Protein AF-A0A528AYC6-F1 (afdb_monomer)

Secondary structure (DSSP, 8-state):
-HHHHHHHHHHHHHHHHHHHHHHHHHIIIIIHHHHHTS-HHHHHHHHHHHHHHH--HHHHIIIIIHHHHHHHHHHHHHHTTTSTTHHHHHHHHHHHHHHHHHHH-

Structure (mmCIF, N/CA/C/O backbone):
data_AF-A0A528AYC6-F1
#
_entry.id   AF-A0A528AYC6-F1
#
loop_
_atom_site.group_PDB
_atom_site.id
_atom_site.type_symbol
_atom_site.label_atom_id
_atom_site.label_alt_id
_atom_site.label_comp_id
_atom_site.label_asym_id
_atom_site.label_entity_id
_atom_site.label_seq_id
_atom_site.pdbx_PDB_ins_code
_atom_site.Cartn_x
_atom_site.Cartn_y
_atom_site.Cartn_z
_atom_site.occupancy
_atom_site.B_iso_or_equiv
_atom_site.auth_seq_id
_atom_site.auth_comp_id
_atom_site.auth_asym_id
_atom_site.auth_atom_id
_atom_site.pdbx_PDB_model_num
ATOM 1 N N . MET 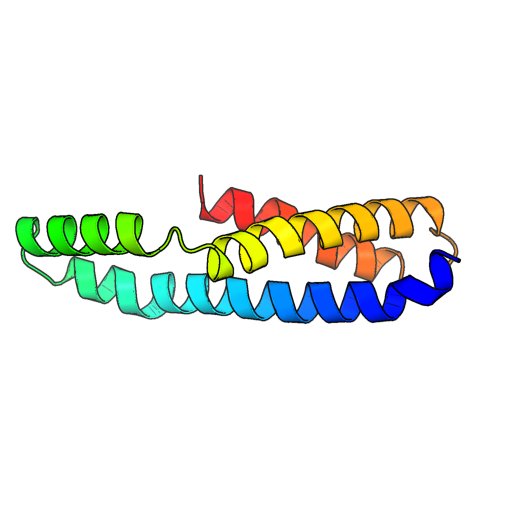A 1 1 ? 17.929 7.702 -19.787 1.00 57.78 1 MET A N 1
ATOM 2 C CA . MET A 1 1 ? 17.775 8.133 -18.376 1.00 57.78 1 MET A CA 1
ATOM 3 C C . MET A 1 1 ? 16.830 7.203 -17.611 1.00 57.78 1 MET A C 1
ATOM 5 O O . MET A 1 1 ? 17.283 6.610 -16.646 1.00 57.78 1 MET A O 1
ATOM 9 N N . ILE A 1 2 ? 15.602 6.965 -18.095 1.00 61.03 2 ILE A N 1
ATOM 10 C CA . ILE A 1 2 ? 14.600 6.046 -17.500 1.00 61.03 2 ILE A CA 1
ATOM 11 C C . ILE A 1 2 ? 15.120 4.635 -17.171 1.00 61.03 2 ILE A C 1
ATOM 13 O O . ILE A 1 2 ? 14.893 4.149 -16.069 1.00 61.03 2 ILE A O 1
ATOM 17 N N . MET A 1 3 ? 15.900 4.008 -18.060 1.00 64.69 3 MET A N 1
ATOM 18 C CA . MET A 1 3 ? 16.434 2.656 -17.814 1.00 64.69 3 MET A CA 1
ATOM 19 C C . MET A 1 3 ? 17.377 2.575 -16.604 1.00 64.69 3 MET A C 1
ATOM 21 O O . MET A 1 3 ? 17.491 1.517 -16.000 1.00 64.69 3 MET A O 1
ATOM 25 N N . LYS A 1 4 ? 18.020 3.686 -16.211 1.00 75.38 4 LYS A N 1
ATOM 26 C CA . LYS A 1 4 ? 18.866 3.734 -15.007 1.00 75.38 4 LYS A CA 1
ATOM 27 C C . LYS A 1 4 ? 18.046 3.829 -13.713 1.00 75.38 4 LYS A C 1
ATOM 29 O O . LYS A 1 4 ? 18.552 3.453 -12.666 1.00 75.38 4 LYS A O 1
ATOM 34 N N . LEU A 1 5 ? 16.804 4.321 -13.781 1.00 81.12 5 LEU A N 1
ATOM 35 C CA . LEU A 1 5 ? 15.905 4.445 -12.625 1.00 81.12 5 LEU A CA 1
ATOM 36 C C . LEU A 1 5 ? 15.063 3.188 -12.371 1.00 81.12 5 LEU A C 1
ATOM 38 O O . LEU A 1 5 ? 14.533 3.040 -11.272 1.00 81.12 5 LEU A O 1
ATOM 42 N N . LEU A 1 6 ? 14.947 2.284 -13.349 1.00 82.12 6 LEU A N 1
ATOM 43 C CA . LEU A 1 6 ? 14.132 1.068 -13.241 1.00 82.12 6 LEU A CA 1
ATOM 44 C C . LEU A 1 6 ? 14.440 0.220 -11.993 1.00 82.12 6 LEU A C 1
ATOM 46 O O . LEU A 1 6 ? 13.485 -0.138 -11.304 1.00 82.12 6 LEU A O 1
ATOM 50 N N . PRO A 1 7 ? 15.708 -0.072 -11.633 1.00 88.44 7 PRO A N 1
ATOM 51 C CA . PRO A 1 7 ? 16.001 -0.875 -10.444 1.00 88.44 7 PRO A CA 1
ATOM 52 C C . PRO A 1 7 ? 15.535 -0.200 -9.150 1.00 88.44 7 PRO A C 1
ATOM 54 O O . PRO A 1 7 ? 14.893 -0.835 -8.317 1.00 88.44 7 PRO A O 1
ATOM 57 N N . THR A 1 8 ? 15.789 1.103 -9.009 1.00 92.38 8 THR A N 1
ATOM 58 C CA . THR A 1 8 ? 15.373 1.885 -7.838 1.00 92.38 8 THR A CA 1
ATOM 59 C C . THR A 1 8 ? 13.854 1.950 -7.723 1.00 92.38 8 THR A C 1
ATOM 61 O O . THR A 1 8 ? 13.312 1.733 -6.644 1.00 92.38 8 THR A O 1
ATOM 64 N N . LEU A 1 9 ? 13.151 2.199 -8.832 1.00 92.94 9 LEU A N 1
ATOM 65 C CA . LEU A 1 9 ? 11.687 2.218 -8.856 1.00 92.94 9 LEU A CA 1
ATOM 66 C C . LEU A 1 9 ? 11.099 0.839 -8.543 1.00 92.94 9 LEU A C 1
ATOM 68 O O . LEU A 1 9 ? 10.140 0.753 -7.788 1.00 92.94 9 LEU A O 1
ATOM 72 N N . THR A 1 10 ? 11.700 -0.234 -9.060 1.00 93.62 10 THR A N 1
ATOM 73 C CA . THR A 1 10 ? 11.281 -1.614 -8.765 1.00 93.62 10 THR A CA 1
ATOM 74 C C . THR A 1 10 ? 11.451 -1.931 -7.283 1.00 93.62 10 THR A C 1
ATOM 76 O O . THR A 1 10 ? 10.552 -2.497 -6.668 1.00 93.62 10 THR A O 1
ATOM 79 N N . PHE A 1 11 ? 12.568 -1.518 -6.681 1.00 95.31 11 PHE A N 1
ATOM 80 C CA . PHE A 1 11 ? 12.806 -1.693 -5.251 1.00 95.31 11 PHE A CA 1
ATOM 81 C C . PHE A 1 11 ? 11.800 -0.909 -4.396 1.00 95.31 11 PHE A C 1
ATOM 83 O O . PHE A 1 11 ? 11.214 -1.468 -3.471 1.00 95.31 11 PHE A O 1
ATOM 90 N N . LEU A 1 12 ? 11.544 0.359 -4.736 1.00 95.38 12 LEU A N 1
ATOM 91 C CA . LEU A 1 12 ? 10.534 1.175 -4.056 1.00 95.38 12 LEU A CA 1
ATOM 92 C C . LEU A 1 12 ? 9.130 0.579 -4.199 1.00 95.38 12 LEU A C 1
ATOM 94 O O . LEU A 1 12 ? 8.392 0.531 -3.218 1.00 95.38 12 LEU A O 1
ATOM 98 N N . ALA A 1 13 ? 8.779 0.078 -5.386 1.00 95.50 13 ALA A N 1
ATOM 99 C CA . ALA A 1 13 ? 7.507 -0.594 -5.622 1.00 95.50 13 ALA A CA 1
ATOM 100 C C . ALA A 1 13 ? 7.374 -1.873 -4.791 1.00 95.50 13 ALA A C 1
ATOM 102 O O . ALA A 1 13 ? 6.327 -2.100 -4.192 1.00 95.50 13 ALA A O 1
ATOM 103 N N . ALA A 1 14 ? 8.428 -2.689 -4.709 1.00 96.25 14 ALA A N 1
ATOM 104 C CA . ALA A 1 14 ? 8.432 -3.910 -3.910 1.00 96.25 14 ALA A CA 1
ATOM 105 C C . ALA A 1 14 ? 8.277 -3.611 -2.410 1.00 96.25 14 ALA A C 1
ATOM 107 O O . ALA A 1 14 ? 7.453 -4.235 -1.742 1.00 96.25 14 ALA A O 1
ATOM 108 N N . LEU A 1 15 ? 9.010 -2.620 -1.891 1.00 97.25 15 LEU A N 1
ATOM 109 C CA . LEU A 1 15 ? 8.882 -2.180 -0.500 1.00 97.25 15 LEU A CA 1
ATOM 110 C C . LEU A 1 15 ? 7.485 -1.637 -0.201 1.00 97.25 15 LEU A C 1
ATOM 112 O O . LEU A 1 15 ? 6.852 -2.067 0.761 1.00 97.25 15 LEU A O 1
ATOM 116 N N . GLY A 1 16 ? 6.990 -0.723 -1.035 1.00 96.31 16 GLY A N 1
ATOM 117 C CA . GLY A 1 16 ? 5.656 -0.153 -0.888 1.00 96.31 16 GLY A CA 1
ATOM 118 C C . GLY A 1 16 ? 4.560 -1.218 -0.954 1.00 96.31 16 GLY A C 1
ATOM 119 O O . GLY A 1 16 ? 3.654 -1.227 -0.121 1.00 96.31 16 GLY A O 1
ATOM 120 N N . SER A 1 17 ? 4.707 -2.185 -1.865 1.00 96.19 17 SER A N 1
ATOM 121 C CA . SER A 1 17 ? 3.807 -3.337 -1.977 1.00 96.19 17 SER A CA 1
ATOM 122 C C . SER A 1 17 ? 3.816 -4.184 -0.710 1.00 96.19 17 SER A C 1
ATOM 124 O O . SER A 1 17 ? 2.752 -4.556 -0.228 1.00 96.19 17 SER A O 1
ATOM 126 N N . GLY A 1 18 ? 4.992 -4.447 -0.132 1.00 96.50 18 GLY A N 1
ATOM 127 C CA . GLY A 1 18 ? 5.124 -5.192 1.121 1.00 96.50 18 GLY A CA 1
ATOM 128 C C . GLY A 1 18 ? 4.479 -4.483 2.314 1.00 96.50 18 GLY A C 1
ATOM 129 O O . GLY A 1 18 ? 3.775 -5.122 3.095 1.00 96.50 18 GLY A O 1
ATOM 130 N N . VAL A 1 19 ? 4.657 -3.163 2.433 1.00 96.50 19 VAL A N 1
ATOM 131 C CA . VAL A 1 19 ? 4.026 -2.357 3.495 1.00 96.50 19 VAL A CA 1
ATOM 132 C C . VAL A 1 19 ? 2.503 -2.431 3.396 1.00 96.50 19 VAL A C 1
ATOM 134 O O . VAL A 1 19 ? 1.829 -2.720 4.383 1.00 96.50 19 VAL A O 1
ATOM 137 N N . VAL A 1 20 ? 1.957 -2.217 2.199 1.00 96.19 20 VAL A N 1
ATOM 138 C CA . VAL A 1 20 ? 0.509 -2.232 1.955 1.00 96.19 20 VAL A CA 1
ATOM 139 C C . VAL A 1 20 ? -0.074 -3.636 2.139 1.00 96.19 20 VAL A C 1
ATOM 141 O O . VAL A 1 20 ? -1.090 -3.798 2.816 1.00 96.19 20 VAL A O 1
ATOM 144 N N . ALA A 1 21 ? 0.602 -4.667 1.627 1.00 95.56 21 ALA A N 1
ATOM 145 C CA . ALA A 1 21 ? 0.212 -6.059 1.830 1.00 95.56 21 ALA A CA 1
ATOM 146 C C . ALA A 1 21 ? 0.208 -6.444 3.317 1.00 95.56 21 ALA A C 1
ATOM 148 O O . ALA A 1 21 ? -0.693 -7.153 3.755 1.00 95.56 21 ALA A O 1
ATOM 149 N N . GLY A 1 22 ? 1.162 -5.942 4.108 1.00 95.88 22 GLY A N 1
ATOM 150 C CA . GLY A 1 22 ? 1.199 -6.152 5.556 1.00 95.88 22 GLY A CA 1
ATOM 151 C C . GLY A 1 22 ? -0.043 -5.611 6.266 1.00 95.88 22 GLY A C 1
ATOM 152 O O . GLY A 1 22 ? -0.590 -6.285 7.140 1.00 95.88 22 GLY A O 1
ATOM 153 N N . VAL A 1 23 ? -0.541 -4.441 5.849 1.00 94.69 23 VAL A N 1
ATOM 154 C CA . VAL A 1 23 ? -1.791 -3.871 6.377 1.00 94.69 23 VAL A CA 1
ATOM 155 C C . VAL A 1 23 ? -2.978 -4.772 6.034 1.00 94.69 23 VAL A C 1
ATOM 157 O O . VAL A 1 23 ? -3.707 -5.181 6.936 1.00 94.69 23 VAL A O 1
ATOM 160 N N . PHE A 1 24 ? -3.149 -5.159 4.767 1.00 93.69 24 PHE A N 1
ATOM 161 C CA . PHE A 1 24 ? -4.259 -6.038 4.370 1.00 93.69 24 PHE A CA 1
ATOM 162 C C . PHE A 1 24 ? -4.195 -7.416 5.027 1.00 93.69 24 PHE A C 1
ATOM 164 O O . PHE A 1 24 ? -5.225 -7.955 5.442 1.00 93.69 24 PHE A O 1
ATOM 171 N N . PHE A 1 25 ? -2.991 -7.968 5.169 1.00 95.62 25 PHE A N 1
ATOM 172 C CA . PHE A 1 25 ? -2.768 -9.225 5.865 1.00 95.62 25 PHE A CA 1
ATOM 173 C C . PHE A 1 25 ? -3.184 -9.125 7.333 1.00 95.62 25 PHE A C 1
ATOM 175 O O . PHE A 1 25 ? -3.947 -9.969 7.800 1.00 95.62 25 PHE A O 1
ATOM 182 N N . ALA A 1 26 ? -2.755 -8.084 8.054 1.00 96.88 26 ALA A N 1
ATOM 183 C CA . ALA A 1 26 ? -3.155 -7.858 9.442 1.00 96.88 26 ALA A CA 1
ATOM 184 C C . ALA A 1 26 ? -4.680 -7.732 9.578 1.00 96.88 26 ALA A C 1
ATOM 186 O O . ALA A 1 26 ? -5.296 -8.393 10.422 1.00 96.88 26 ALA A O 1
ATOM 187 N N . PHE A 1 27 ? -5.301 -6.942 8.694 1.00 95.31 27 PHE A N 1
ATOM 188 C CA . PHE A 1 27 ? -6.746 -6.740 8.710 1.00 95.31 27 PHE A CA 1
ATOM 189 C C . PHE A 1 27 ? -7.526 -8.039 8.498 1.00 95.31 27 PHE A C 1
ATOM 191 O O . PHE A 1 27 ? -8.439 -8.346 9.265 1.00 95.31 27 PHE A O 1
ATOM 198 N N . SER A 1 28 ? -7.128 -8.821 7.497 1.00 94.88 28 SER A N 1
ATOM 199 C CA . SER A 1 28 ? -7.815 -10.058 7.116 1.00 94.88 28 SER A CA 1
ATOM 200 C C . SER A 1 28 ? -7.589 -11.192 8.115 1.00 94.88 28 SER A C 1
ATOM 202 O O . SER A 1 28 ? -8.500 -11.972 8.381 1.00 94.88 28 SER A O 1
ATOM 204 N N . SER A 1 29 ? -6.378 -11.301 8.669 1.00 97.44 29 SER A N 1
ATOM 205 C CA . SER A 1 29 ? -5.991 -12.447 9.500 1.00 97.44 29 SER A CA 1
ATOM 206 C C . SER A 1 29 ? -6.455 -12.337 10.949 1.00 97.44 29 SER A C 1
ATOM 208 O O . SER A 1 29 ? -6.853 -13.349 11.524 1.00 97.44 29 SER A O 1
ATOM 210 N N . PHE A 1 30 ? -6.424 -11.143 11.553 1.00 97.38 30 PHE A N 1
ATOM 211 C CA . PHE A 1 30 ? -6.745 -11.011 12.979 1.00 97.38 30 PHE A CA 1
ATOM 212 C C . PHE A 1 30 ? -7.552 -9.771 13.376 1.00 97.38 30 PHE A C 1
ATOM 214 O O . PHE A 1 30 ? -8.275 -9.855 14.369 1.00 97.38 30 PHE A O 1
ATOM 221 N N . VAL A 1 31 ? -7.524 -8.655 12.635 1.00 97.50 31 VAL A N 1
ATOM 222 C CA . VAL A 1 31 ? -8.338 -7.475 13.011 1.00 97.50 31 VAL A CA 1
ATOM 223 C C . VAL A 1 31 ? -9.824 -7.734 12.766 1.00 97.50 31 VAL A C 1
ATOM 225 O O . VAL A 1 31 ? -10.613 -7.643 13.702 1.00 97.50 31 VAL A O 1
ATOM 228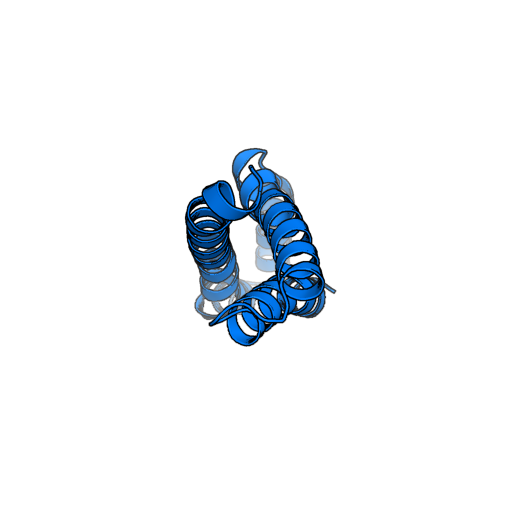 N N . MET A 1 32 ? -10.219 -8.106 11.543 1.00 96.94 32 MET A N 1
ATOM 229 C CA . MET A 1 32 ? -11.627 -8.351 11.207 1.00 96.94 32 MET A CA 1
ATOM 230 C C . MET A 1 32 ? -12.227 -9.518 12.008 1.00 96.94 32 MET A C 1
ATOM 232 O O . MET A 1 32 ? -13.308 -9.340 12.574 1.00 96.94 32 MET A O 1
ATOM 236 N N . PRO A 1 33 ? -11.541 -10.670 12.172 1.00 97.88 33 PRO A N 1
ATOM 237 C CA . PRO A 1 33 ? -12.002 -11.717 13.085 1.00 97.88 33 PRO A CA 1
ATOM 238 C C . PRO A 1 33 ? -12.124 -11.256 14.543 1.00 97.88 33 PRO A C 1
ATOM 240 O O . PRO A 1 33 ? -13.037 -11.690 15.243 1.00 97.88 33 PRO A O 1
ATOM 243 N N . GLY A 1 34 ? -11.227 -10.382 15.013 1.00 97.88 34 GLY A N 1
ATOM 244 C CA . GLY A 1 34 ? -11.294 -9.798 16.353 1.00 97.88 34 GLY A CA 1
ATOM 245 C C . GLY A 1 34 ? -12.520 -8.900 16.534 1.00 97.88 34 GLY A C 1
ATOM 246 O O . GLY A 1 34 ? -13.275 -9.079 17.489 1.00 97.88 34 GLY A O 1
ATOM 247 N N . LEU A 1 35 ? -12.768 -7.995 15.582 1.00 97.38 35 LEU A N 1
ATOM 248 C CA . LEU A 1 35 ? -13.939 -7.113 15.577 1.00 97.38 35 LEU A CA 1
ATOM 249 C C . LEU A 1 35 ? -15.252 -7.901 15.490 1.00 97.38 35 LEU A C 1
ATOM 251 O O . LEU A 1 35 ? -16.209 -7.570 16.185 1.00 97.38 35 LEU A O 1
ATOM 255 N N . ALA A 1 36 ? -15.286 -8.978 14.701 1.00 97.00 36 ALA A N 1
ATOM 256 C CA . ALA A 1 36 ? -16.458 -9.843 14.554 1.00 97.00 36 ALA A CA 1
ATOM 257 C C . ALA A 1 36 ? -16.850 -10.582 15.847 1.00 97.00 36 ALA A C 1
ATOM 259 O O . ALA A 1 36 ? -17.987 -11.032 15.976 1.00 97.00 36 ALA A O 1
ATOM 260 N N . ARG A 1 37 ? -15.929 -10.714 16.812 1.00 97.31 37 ARG A N 1
ATOM 261 C CA . ARG A 1 37 ? -16.199 -11.313 18.131 1.00 97.31 37 ARG A CA 1
ATOM 262 C C . ARG A 1 37 ? -16.733 -10.310 19.157 1.00 97.31 37 ARG A C 1
ATOM 264 O O . ARG A 1 37 ? -17.149 -10.725 20.237 1.00 97.31 37 ARG A O 1
ATOM 271 N N . MET A 1 38 ? -16.704 -9.011 18.864 1.00 96.62 38 MET A N 1
ATOM 272 C CA . MET A 1 38 ? -17.257 -7.980 19.744 1.00 96.62 38 MET A CA 1
ATOM 273 C C . MET A 1 38 ? -18.788 -7.917 19.621 1.00 96.62 38 MET A C 1
ATOM 275 O O . MET A 1 38 ? -19.341 -8.297 18.587 1.00 96.62 38 MET A O 1
ATOM 279 N N . PRO A 1 39 ? -19.503 -7.367 20.625 1.00 97.44 39 PRO A N 1
ATOM 280 C CA . PRO A 1 39 ? -20.886 -6.946 20.429 1.00 97.44 39 PRO A CA 1
ATOM 281 C C . PRO A 1 39 ? -20.986 -6.030 19.204 1.00 97.44 39 PRO A C 1
ATOM 283 O O . PRO A 1 39 ? -20.169 -5.119 19.059 1.00 97.44 39 PRO A O 1
ATOM 286 N N . ALA A 1 40 ? -21.987 -6.245 18.345 1.00 95.38 40 ALA A N 1
ATOM 287 C CA . ALA A 1 40 ? -22.072 -5.601 17.029 1.00 95.38 40 ALA A CA 1
ATOM 288 C C . ALA A 1 40 ? -21.897 -4.072 17.080 1.00 95.38 40 ALA A C 1
ATOM 290 O O . ALA A 1 40 ? -21.124 -3.513 16.307 1.00 95.38 40 ALA A O 1
ATOM 291 N N . ALA A 1 41 ? -22.536 -3.397 18.043 1.00 96.38 41 ALA A N 1
ATOM 292 C CA . ALA A 1 41 ? -22.397 -1.951 18.227 1.00 96.38 41 ALA A CA 1
ATOM 293 C C . ALA A 1 41 ? -20.944 -1.518 18.511 1.00 96.38 41 ALA A C 1
ATOM 295 O O . ALA A 1 41 ? -20.477 -0.520 17.967 1.00 96.38 41 ALA A O 1
ATOM 296 N N . GLY A 1 42 ? -20.214 -2.289 19.325 1.00 96.75 42 GLY A N 1
ATOM 297 C CA . GLY A 1 42 ? -18.812 -2.027 19.647 1.00 96.75 42 GLY A CA 1
ATOM 298 C C . GLY A 1 42 ? -17.879 -2.293 18.467 1.00 96.75 42 GLY A C 1
ATOM 299 O O . GLY A 1 42 ? -17.010 -1.471 18.187 1.00 96.75 42 GLY A O 1
ATOM 300 N N . GLY A 1 43 ? -18.094 -3.393 17.737 1.00 96.81 43 GLY A N 1
ATOM 301 C CA . GLY A 1 43 ? -17.325 -3.715 16.531 1.00 96.81 43 GLY A CA 1
ATOM 302 C C . GLY A 1 43 ? -17.495 -2.663 15.430 1.00 96.81 43 GLY A C 1
ATOM 303 O O . GLY A 1 43 ? -16.509 -2.211 14.852 1.00 96.81 43 GLY A O 1
ATOM 304 N N . ILE A 1 44 ? -18.730 -2.199 15.199 1.00 97.19 44 ILE A N 1
ATOM 305 C CA . ILE A 1 44 ? -19.034 -1.133 14.229 1.00 97.19 44 ILE A CA 1
ATOM 306 C C . ILE A 1 44 ? -18.383 0.190 14.648 1.00 97.19 44 ILE A C 1
ATOM 308 O O . ILE A 1 44 ? -17.732 0.839 13.830 1.00 97.19 44 ILE A O 1
ATOM 312 N N . ALA A 1 45 ? -18.520 0.592 15.916 1.00 97.62 45 ALA A N 1
ATOM 313 C CA . ALA A 1 45 ? -17.919 1.829 16.412 1.00 97.62 45 ALA A CA 1
ATOM 314 C C . ALA A 1 45 ? -16.384 1.811 16.293 1.00 97.62 45 ALA A C 1
ATOM 316 O O . ALA A 1 45 ? -15.785 2.792 15.845 1.00 97.62 45 ALA A O 1
ATOM 317 N N . ALA A 1 46 ? -15.753 0.683 16.633 1.00 97.44 46 ALA A N 1
ATOM 318 C CA . ALA A 1 46 ? -14.315 0.497 16.487 1.00 97.44 46 ALA A CA 1
ATOM 319 C C . ALA A 1 46 ? -13.879 0.560 15.015 1.00 97.44 46 ALA A C 1
ATOM 321 O O . ALA A 1 46 ? -12.955 1.304 14.693 1.00 97.44 46 ALA A O 1
ATOM 322 N N . MET A 1 47 ? -14.573 -0.144 14.112 1.00 97.06 47 MET A N 1
ATOM 323 C CA . MET A 1 47 ? -14.251 -0.129 12.681 1.00 97.06 47 MET A CA 1
ATOM 324 C C . MET A 1 47 ? -14.405 1.266 12.064 1.00 97.06 47 MET A C 1
ATOM 326 O O . MET A 1 47 ? -13.552 1.698 11.296 1.00 97.06 47 MET A O 1
ATOM 330 N N . ASN A 1 48 ? -15.443 2.017 12.442 1.00 96.75 48 ASN A N 1
ATOM 331 C CA . ASN A 1 48 ? -15.621 3.395 11.980 1.00 96.75 48 ASN A CA 1
ATOM 332 C C . ASN A 1 48 ? -14.475 4.306 12.443 1.00 96.75 48 ASN A C 1
ATOM 334 O O . ASN A 1 48 ? -13.959 5.093 11.651 1.00 96.75 48 ASN A O 1
ATOM 338 N N . SER A 1 49 ? -14.039 4.174 13.699 1.00 97.19 49 SER A N 1
ATOM 339 C CA . SER A 1 49 ? -12.887 4.921 14.223 1.00 97.19 49 SER A CA 1
ATOM 340 C C . SER A 1 49 ? -11.588 4.557 13.495 1.00 97.19 49 SER A C 1
ATOM 342 O O . SER A 1 49 ? -10.808 5.435 13.118 1.00 97.19 49 SER A O 1
ATOM 344 N N . ILE A 1 50 ? -11.381 3.266 13.218 1.00 95.88 50 ILE A N 1
ATOM 345 C CA . ILE A 1 50 ? -10.256 2.779 12.414 1.00 95.88 50 ILE A CA 1
ATOM 346 C C . ILE A 1 50 ? -10.303 3.378 11.005 1.00 95.88 50 ILE A C 1
ATOM 348 O O . ILE A 1 50 ? -9.295 3.895 10.546 1.00 95.88 50 ILE A O 1
ATOM 352 N N . ASN A 1 51 ? -11.455 3.389 10.333 1.00 93.56 51 ASN A N 1
ATOM 353 C CA . ASN A 1 51 ? -11.576 3.942 8.981 1.00 93.56 51 ASN A CA 1
ATOM 354 C C . ASN A 1 51 ? -11.240 5.438 8.929 1.00 93.56 51 ASN A C 1
ATOM 356 O O . ASN A 1 51 ? -10.539 5.875 8.020 1.00 93.56 51 ASN A O 1
ATOM 360 N N . VAL A 1 52 ? -11.688 6.218 9.918 1.00 95.56 52 VAL A N 1
ATOM 361 C CA . VAL A 1 52 ? -11.347 7.647 10.023 1.00 95.56 52 VAL A CA 1
ATOM 362 C C . VAL A 1 52 ? -9.848 7.841 10.266 1.00 95.56 52 VAL A C 1
ATOM 364 O O . VAL A 1 52 ? -9.230 8.713 9.660 1.00 95.56 52 VAL A O 1
ATOM 367 N N . THR A 1 53 ? -9.245 7.023 11.129 1.00 95.44 53 THR A N 1
ATOM 368 C CA . THR A 1 53 ? -7.827 7.158 11.500 1.00 95.44 53 THR A CA 1
ATOM 369 C C . THR A 1 53 ? -6.865 6.517 10.499 1.00 95.44 53 THR A C 1
ATOM 371 O O . THR A 1 53 ? -5.700 6.900 10.460 1.00 95.44 53 THR A O 1
ATOM 374 N N . ALA A 1 54 ? -7.328 5.595 9.651 1.00 92.75 54 ALA A N 1
ATOM 375 C CA . ALA A 1 54 ? -6.524 4.944 8.618 1.00 92.75 54 ALA A CA 1
ATOM 376 C C . ALA A 1 54 ? -6.127 5.906 7.488 1.00 92.75 54 ALA A C 1
ATOM 378 O O . ALA A 1 54 ? -5.091 5.713 6.846 1.00 92.75 54 ALA A O 1
ATOM 379 N N . VAL A 1 55 ? -6.909 6.969 7.259 1.00 93.12 55 VAL A N 1
ATOM 380 C CA . VAL A 1 55 ? -6.626 8.000 6.249 1.00 93.12 55 VAL A CA 1
ATOM 381 C C . VAL A 1 55 ? -5.522 8.935 6.744 1.00 93.12 55 VAL A C 1
ATOM 383 O O . VAL A 1 55 ? -5.741 10.089 7.101 1.00 93.12 55 VAL A O 1
ATOM 386 N N . THR A 1 56 ? -4.295 8.419 6.768 1.00 94.19 56 THR A N 1
ATOM 387 C CA . THR A 1 56 ? -3.094 9.183 7.115 1.00 94.19 56 THR A CA 1
ATOM 388 C C . THR A 1 56 ? -2.281 9.515 5.867 1.00 94.19 56 THR A C 1
ATOM 390 O O . THR A 1 56 ? -2.216 8.697 4.946 1.00 94.19 56 THR A O 1
ATOM 393 N N . PRO A 1 57 ? -1.576 10.662 5.830 1.00 93.25 57 PRO A N 1
ATOM 394 C CA . PRO A 1 57 ? -0.699 10.999 4.709 1.00 93.25 57 PRO A CA 1
ATOM 395 C C . PRO A 1 57 ? 0.330 9.906 4.406 1.00 93.25 57 PRO A C 1
ATOM 397 O O . PRO A 1 57 ? 0.596 9.615 3.243 1.00 93.25 57 PRO A O 1
ATOM 400 N N . MET A 1 58 ? 0.874 9.257 5.442 1.00 93.44 58 MET A N 1
ATOM 401 C CA . MET A 1 58 ? 1.849 8.178 5.288 1.00 93.44 58 MET A CA 1
ATOM 402 C C . MET A 1 58 ? 1.236 6.957 4.592 1.00 93.44 58 MET A C 1
ATOM 404 O O . MET A 1 58 ? 1.789 6.486 3.600 1.00 93.44 58 MET A O 1
ATOM 408 N N . PHE A 1 59 ? 0.086 6.468 5.071 1.00 91.81 59 PHE A N 1
ATOM 409 C CA . PHE A 1 59 ? -0.562 5.297 4.480 1.00 91.81 59 PHE A CA 1
ATOM 410 C C . PHE A 1 59 ? -1.092 5.590 3.074 1.00 91.81 59 PHE A C 1
ATOM 412 O O . PHE A 1 59 ? -0.875 4.794 2.167 1.00 91.81 59 PHE A O 1
ATOM 419 N N . MET A 1 60 ? -1.698 6.761 2.857 1.00 94.69 60 MET A N 1
ATOM 420 C CA . MET A 1 60 ? -2.161 7.185 1.531 1.00 94.69 60 MET A CA 1
ATOM 421 C C . MET A 1 60 ? -0.998 7.290 0.536 1.00 94.69 60 MET A C 1
ATOM 423 O O . MET A 1 60 ? -1.124 6.859 -0.609 1.00 94.69 60 MET A O 1
ATOM 427 N N . THR A 1 61 ? 0.161 7.794 0.973 1.00 94.19 61 THR A N 1
ATOM 428 C CA . THR A 1 61 ? 1.373 7.846 0.140 1.00 94.19 61 THR A CA 1
ATOM 429 C C . THR A 1 61 ? 1.903 6.448 -0.158 1.00 94.19 61 THR A C 1
ATOM 431 O O . THR A 1 61 ? 2.239 6.162 -1.304 1.00 94.19 61 THR A O 1
ATOM 434 N N . ALA A 1 62 ? 1.945 5.551 0.831 1.00 94.75 62 ALA A N 1
ATOM 435 C CA . ALA A 1 62 ? 2.349 4.167 0.602 1.00 94.75 62 ALA A CA 1
ATOM 436 C C . ALA A 1 62 ? 1.393 3.459 -0.373 1.00 94.75 62 ALA A C 1
ATOM 438 O O . ALA A 1 62 ? 1.851 2.815 -1.310 1.00 94.75 62 ALA A O 1
ATOM 439 N N . LEU A 1 63 ? 0.080 3.628 -0.219 1.00 94.06 63 LEU A N 1
ATOM 440 C CA . LEU A 1 63 ? -0.933 2.977 -1.047 1.00 94.06 63 LEU A CA 1
ATOM 441 C C . LEU A 1 63 ? -0.943 3.518 -2.485 1.00 94.06 63 LEU A C 1
ATOM 443 O O . LEU A 1 63 ? -0.703 2.777 -3.444 1.00 94.06 63 LEU A O 1
ATOM 447 N N . PHE A 1 64 ? -1.196 4.816 -2.651 1.00 94.94 64 PHE A N 1
ATOM 448 C CA . PHE A 1 64 ? -1.350 5.430 -3.969 1.00 94.94 64 PHE A CA 1
ATOM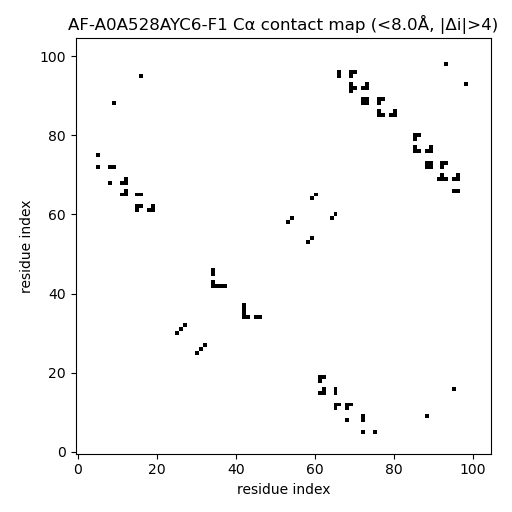 449 C C . PHE A 1 64 ? -0.010 5.738 -4.634 1.00 94.94 64 PHE A C 1
ATOM 451 O O . PHE A 1 64 ? 0.124 5.558 -5.842 1.00 94.94 64 PHE A O 1
ATOM 458 N N . GLY A 1 65 ? 1.004 6.140 -3.864 1.00 95.25 65 GLY A N 1
ATOM 459 C CA . GLY A 1 65 ? 2.344 6.399 -4.389 1.00 95.25 65 GLY A CA 1
ATOM 460 C C . GLY A 1 65 ? 2.983 5.139 -4.964 1.00 95.25 65 GLY A C 1
ATOM 461 O O . GLY A 1 65 ? 3.495 5.176 -6.080 1.00 95.25 65 GLY A O 1
ATOM 462 N N . THR A 1 66 ? 2.861 3.996 -4.283 1.00 96.25 66 THR A N 1
ATOM 463 C CA . THR A 1 66 ? 3.300 2.704 -4.843 1.00 96.25 66 THR A CA 1
ATOM 464 C C . THR A 1 66 ? 2.514 2.355 -6.104 1.00 96.25 66 THR A C 1
ATOM 466 O O . THR A 1 66 ? 3.103 1.887 -7.072 1.00 96.25 66 THR A O 1
ATOM 469 N N . GLY A 1 67 ? 1.213 2.661 -6.149 1.00 95.19 67 GLY A N 1
ATOM 470 C CA . GLY A 1 67 ? 0.391 2.480 -7.350 1.00 95.19 67 GLY A CA 1
ATOM 471 C C . GLY A 1 67 ? 0.904 3.296 -8.536 1.00 95.19 67 GLY A C 1
ATOM 472 O O . GLY A 1 67 ? 1.076 2.758 -9.627 1.00 95.19 67 GLY A O 1
ATOM 473 N N . LEU A 1 68 ? 1.238 4.569 -8.315 1.00 95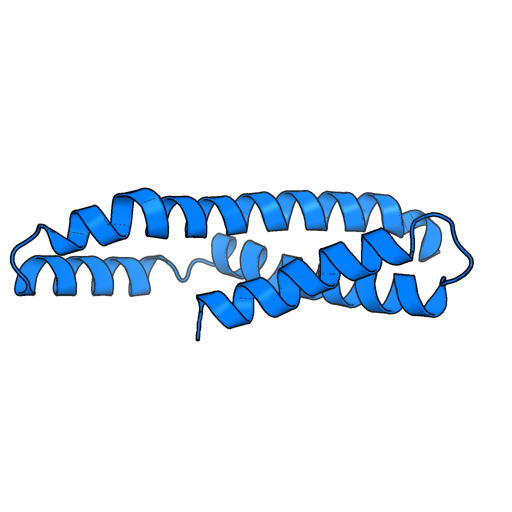.81 68 LEU A N 1
ATOM 474 C CA . LEU A 1 68 ? 1.846 5.427 -9.335 1.00 95.81 68 LEU A CA 1
ATOM 475 C C . LEU A 1 68 ? 3.196 4.880 -9.812 1.00 95.81 68 LEU A C 1
ATOM 477 O O . LEU A 1 68 ? 3.452 4.850 -11.016 1.00 95.81 68 LEU A O 1
ATOM 481 N N . VAL A 1 69 ? 4.043 4.397 -8.899 1.00 95.62 69 VAL A N 1
ATOM 482 C CA . VAL A 1 69 ? 5.315 3.760 -9.273 1.00 95.62 69 VAL A CA 1
ATOM 483 C C . VAL A 1 69 ? 5.063 2.497 -10.103 1.00 95.62 69 VAL A C 1
ATOM 485 O O . VAL A 1 69 ? 5.685 2.334 -11.151 1.00 95.62 69 VAL A O 1
ATOM 488 N N . CYS A 1 70 ? 4.116 1.643 -9.708 1.00 95.56 70 CYS A N 1
ATOM 489 C CA . CYS A 1 70 ? 3.723 0.457 -10.472 1.00 95.56 70 CYS A CA 1
ATOM 490 C C . CYS A 1 70 ? 3.195 0.812 -11.871 1.00 95.56 70 CYS A C 1
ATOM 492 O O . CYS A 1 70 ? 3.539 0.127 -12.830 1.00 95.56 70 CYS A O 1
ATOM 494 N N . LEU A 1 71 ? 2.436 1.901 -12.033 1.00 94.75 71 LEU A N 1
ATOM 495 C CA . LEU A 1 71 ? 2.001 2.378 -13.354 1.00 94.75 71 LEU A CA 1
ATOM 496 C C . LEU A 1 71 ? 3.188 2.771 -14.240 1.00 94.75 71 LEU A C 1
ATOM 498 O O . LEU A 1 71 ? 3.262 2.354 -15.396 1.00 94.75 71 LEU A O 1
ATOM 502 N N . VAL A 1 72 ? 4.145 3.528 -13.696 1.00 94.06 72 VAL A N 1
ATOM 503 C CA . VAL A 1 72 ? 5.371 3.903 -14.420 1.00 94.06 72 VAL A CA 1
ATOM 504 C C . VAL A 1 72 ? 6.171 2.660 -14.816 1.00 94.06 72 VAL A C 1
ATOM 506 O O . VAL A 1 72 ? 6.653 2.571 -15.946 1.00 94.06 72 VAL A O 1
ATOM 509 N N . LEU A 1 73 ? 6.283 1.682 -13.914 1.00 93.44 73 LEU A N 1
ATOM 510 C CA . LEU A 1 73 ? 6.949 0.407 -14.170 1.00 93.44 73 LEU A CA 1
ATOM 511 C C . LEU A 1 73 ? 6.238 -0.407 -15.260 1.00 93.44 73 LEU A C 1
ATOM 513 O O . LEU A 1 73 ? 6.904 -0.891 -16.171 1.00 93.44 73 LEU A O 1
ATOM 517 N N . ALA A 1 74 ? 4.907 -0.502 -15.233 1.00 93.81 74 ALA A N 1
ATOM 518 C CA . ALA A 1 74 ? 4.128 -1.206 -16.251 1.00 93.81 74 ALA A CA 1
ATOM 519 C C . ALA A 1 74 ? 4.330 -0.599 -17.649 1.00 93.81 74 ALA A 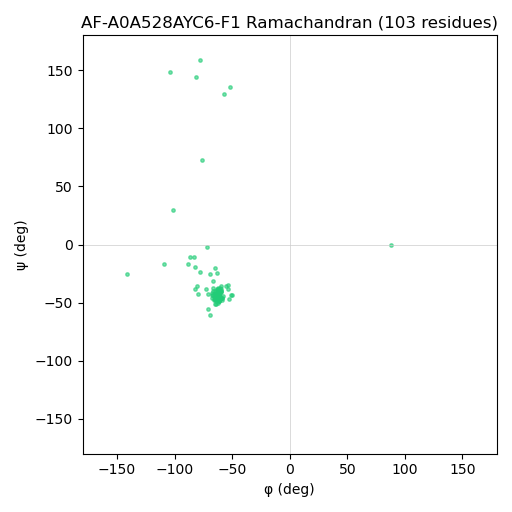C 1
ATOM 521 O O . ALA A 1 74 ? 4.621 -1.320 -18.604 1.00 93.81 74 ALA A O 1
ATOM 522 N N . VAL A 1 75 ? 4.263 0.732 -17.767 1.00 92.81 75 VAL A N 1
ATOM 523 C CA . VAL A 1 75 ? 4.553 1.435 -19.028 1.00 92.81 75 VAL A CA 1
ATOM 524 C C . VAL A 1 75 ? 6.005 1.199 -19.459 1.00 92.81 75 VAL A C 1
ATOM 526 O O . VAL A 1 75 ? 6.267 0.912 -20.627 1.00 92.81 75 VAL A O 1
ATOM 529 N N . GLY A 1 76 ? 6.953 1.253 -18.518 1.00 90.19 76 GLY A N 1
ATOM 530 C CA . GLY A 1 76 ? 8.366 0.970 -18.768 1.00 90.19 76 GLY A CA 1
ATOM 531 C C . GLY A 1 76 ? 8.626 -0.452 -19.279 1.00 90.19 76 GLY A C 1
ATOM 532 O O . GLY A 1 76 ? 9.420 -0.621 -20.203 1.00 90.19 76 GLY A O 1
ATOM 533 N N . ALA A 1 77 ? 7.933 -1.458 -18.737 1.00 91.69 77 ALA A N 1
ATOM 534 C CA . ALA A 1 77 ? 8.015 -2.846 -19.195 1.00 91.69 77 ALA A CA 1
ATOM 535 C C . ALA A 1 77 ? 7.520 -3.010 -20.634 1.00 91.69 77 ALA A C 1
ATOM 537 O O . ALA A 1 77 ? 8.154 -3.705 -21.424 1.00 91.69 77 ALA A O 1
ATOM 538 N N . ILE A 1 78 ? 6.405 -2.359 -20.978 1.00 91.56 78 ILE A N 1
ATOM 539 C CA . ILE A 1 78 ? 5.802 -2.436 -22.315 1.00 91.56 78 ILE A CA 1
ATOM 540 C C . ILE A 1 78 ? 6.709 -1.762 -23.351 1.00 91.56 78 ILE A C 1
ATOM 542 O O . ILE A 1 78 ? 6.993 -2.343 -24.395 1.00 91.56 78 ILE A O 1
ATOM 546 N N . LEU A 1 79 ? 7.218 -0.562 -23.052 1.00 90.19 79 LEU A N 1
ATOM 547 C CA . LEU A 1 79 ? 8.140 0.154 -23.943 1.00 90.19 79 LEU A CA 1
ATOM 548 C C . LEU A 1 79 ? 9.499 -0.556 -24.075 1.00 90.19 79 LEU A C 1
ATOM 550 O O . LEU A 1 79 ? 10.146 -0.476 -25.116 1.00 90.19 79 LEU A O 1
ATOM 554 N N . GLY A 1 80 ? 9.941 -1.240 -23.018 1.00 86.31 80 GLY A N 1
ATOM 555 C CA . GLY A 1 80 ? 11.206 -1.969 -22.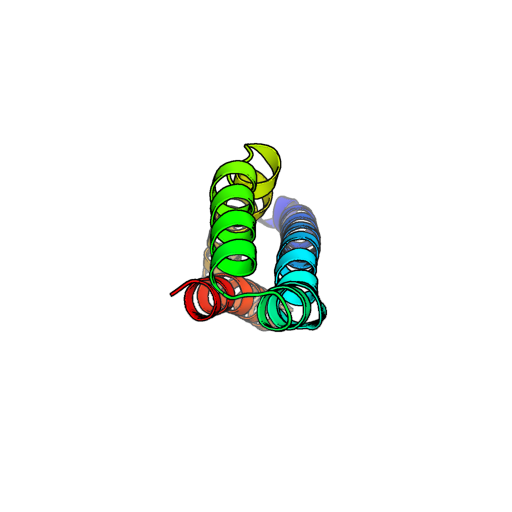936 1.00 86.31 80 GLY A CA 1
ATOM 556 C C . GLY A 1 80 ? 11.072 -3.482 -23.109 1.00 86.31 80 GLY A C 1
ATOM 557 O O . GLY A 1 80 ? 11.869 -4.216 -22.530 1.00 86.31 80 GLY A O 1
ATOM 558 N N . TRP A 1 81 ? 10.083 -3.970 -23.860 1.00 87.94 81 TRP A N 1
ATOM 559 C CA . TRP A 1 81 ? 9.701 -5.391 -23.863 1.00 87.94 81 TRP A CA 1
ATOM 560 C C . TRP A 1 81 ? 10.846 -6.376 -24.152 1.00 87.94 81 TRP A C 1
ATOM 562 O O . TRP A 1 81 ? 10.914 -7.436 -23.538 1.00 87.94 81 TRP A O 1
ATOM 572 N N . ASN A 1 82 ? 11.794 -6.002 -25.017 1.00 86.38 82 ASN A N 1
ATOM 573 C CA . ASN A 1 82 ? 12.952 -6.838 -25.364 1.00 86.38 82 ASN A CA 1
ATOM 574 C C . ASN A 1 82 ? 14.007 -6.963 -24.246 1.00 86.38 82 ASN A C 1
ATOM 576 O O . ASN A 1 82 ? 15.009 -7.651 -24.434 1.00 86.38 82 ASN A O 1
ATOM 580 N N . GLN A 1 83 ? 13.827 -6.291 -23.106 1.00 84.31 83 GLN A N 1
ATOM 581 C CA . GLN A 1 83 ? 14.739 -6.400 -21.971 1.00 84.31 83 GLN A CA 1
ATOM 582 C C . GLN A 1 83 ? 14.454 -7.659 -21.133 1.00 84.31 83 GLN A C 1
ATOM 584 O O . GLN A 1 83 ? 13.293 -8.031 -20.929 1.00 84.31 83 GLN A O 1
ATOM 589 N N . PRO A 1 84 ? 15.496 -8.307 -20.581 1.00 84.44 84 PRO A N 1
ATOM 590 C CA . PRO A 1 84 ? 15.318 -9.414 -19.652 1.00 84.44 84 PRO A CA 1
ATOM 591 C C . PRO A 1 84 ? 14.481 -8.987 -18.438 1.00 84.44 84 PRO A C 1
ATOM 593 O O . PRO A 1 84 ? 14.778 -7.986 -17.790 1.00 84.44 84 PRO A O 1
ATOM 596 N N . GLY A 1 85 ? 13.442 -9.759 -18.111 1.00 85.94 85 GLY A N 1
ATOM 597 C CA . GLY A 1 85 ? 12.614 -9.524 -16.923 1.00 85.94 85 GLY A CA 1
ATOM 598 C C . GLY A 1 85 ? 11.429 -8.568 -17.105 1.00 85.94 85 GLY A C 1
ATOM 599 O O . GLY A 1 85 ? 10.656 -8.417 -16.159 1.00 85.94 85 GLY A O 1
ATOM 600 N N . SER A 1 86 ? 11.209 -7.995 -18.297 1.00 89.06 86 SER A N 1
ATOM 601 C CA . SER A 1 86 ? 10.058 -7.113 -18.572 1.00 89.06 86 SER A CA 1
ATOM 602 C C . SER A 1 86 ? 8.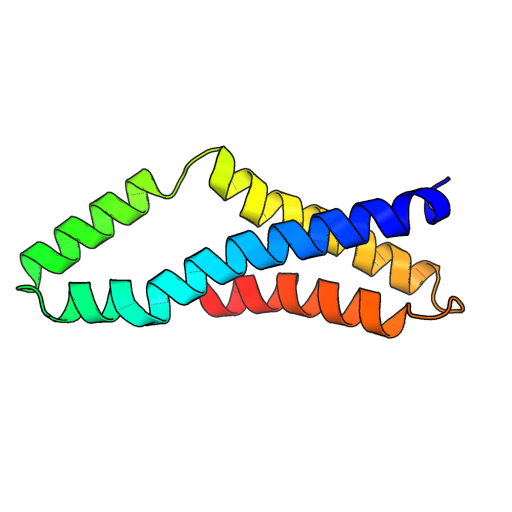708 -7.771 -18.259 1.00 89.06 86 SER A C 1
ATOM 604 O O . SER A 1 86 ? 7.818 -7.118 -17.716 1.00 89.06 86 SER A O 1
ATOM 606 N N . PHE A 1 87 ? 8.576 -9.081 -18.499 1.00 92.81 87 PHE A N 1
ATOM 607 C CA . PHE A 1 87 ? 7.379 -9.842 -18.130 1.00 92.81 87 PHE A CA 1
ATOM 608 C C . PHE A 1 87 ? 7.116 -9.838 -16.615 1.00 92.81 87 PHE A C 1
ATOM 610 O O . PHE A 1 87 ? 6.008 -9.532 -16.184 1.00 92.81 87 PHE A O 1
ATOM 617 N N . TRP A 1 88 ? 8.133 -10.134 -15.800 1.00 92.94 88 TRP A N 1
ATOM 618 C CA . TRP A 1 88 ? 8.006 -10.170 -14.338 1.00 92.94 88 TRP A CA 1
ATOM 619 C C . TRP A 1 88 ? 7.726 -8.788 -13.750 1.00 92.94 88 TRP A C 1
ATOM 621 O O . TR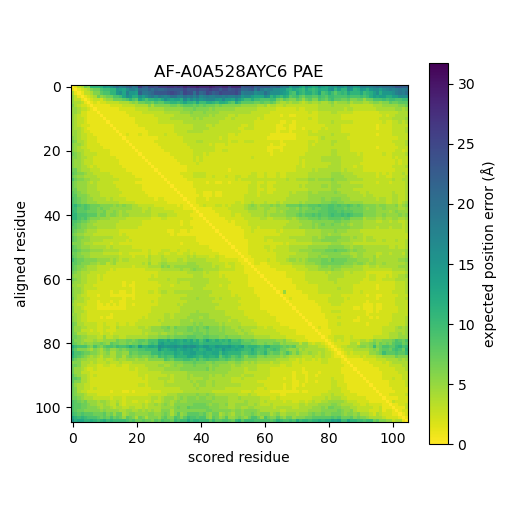P A 1 88 ? 6.931 -8.661 -12.821 1.00 92.94 88 TRP A O 1
ATOM 631 N N . LEU A 1 89 ? 8.346 -7.754 -14.320 1.00 93.12 89 LEU A N 1
ATOM 632 C CA . LEU A 1 89 ? 8.141 -6.369 -13.912 1.00 93.12 89 LEU A CA 1
ATOM 633 C C . LEU A 1 89 ? 6.701 -5.914 -14.194 1.00 93.12 89 LEU A C 1
ATOM 635 O O . LEU A 1 89 ? 6.068 -5.315 -13.326 1.00 93.12 89 LEU A O 1
ATOM 639 N N . LEU A 1 90 ? 6.154 -6.269 -15.363 1.00 94.62 90 LEU A N 1
ATOM 640 C CA . LEU A 1 90 ? 4.750 -6.019 -15.693 1.00 94.62 90 LEU A CA 1
ATOM 641 C C . LEU A 1 90 ? 3.802 -6.821 -14.792 1.00 94.62 90 LEU A C 1
ATOM 643 O O . LEU A 1 90 ? 2.852 -6.255 -14.259 1.00 94.62 90 LEU A O 1
ATOM 647 N N . ALA A 1 91 ? 4.064 -8.115 -14.590 1.00 95.81 91 ALA A N 1
ATOM 648 C CA . ALA A 1 91 ? 3.233 -8.973 -13.749 1.00 95.81 91 ALA A CA 1
ATOM 649 C C . ALA A 1 91 ? 3.148 -8.443 -12.309 1.00 95.81 91 ALA A C 1
ATOM 651 O O . ALA A 1 91 ? 2.051 -8.293 -11.778 1.00 95.81 91 ALA A O 1
ATOM 652 N N . GLY A 1 92 ? 4.284 -8.085 -11.700 1.00 94.56 92 GLY A N 1
ATOM 653 C CA . GLY A 1 92 ? 4.318 -7.505 -10.355 1.00 94.56 92 GLY A CA 1
ATOM 654 C C . GLY A 1 92 ? 3.555 -6.181 -10.260 1.00 94.56 92 GLY A C 1
ATOM 655 O O . GLY A 1 92 ? 2.759 -5.992 -9.340 1.00 94.56 92 GLY A O 1
ATOM 656 N N . ALA A 1 93 ? 3.733 -5.294 -11.244 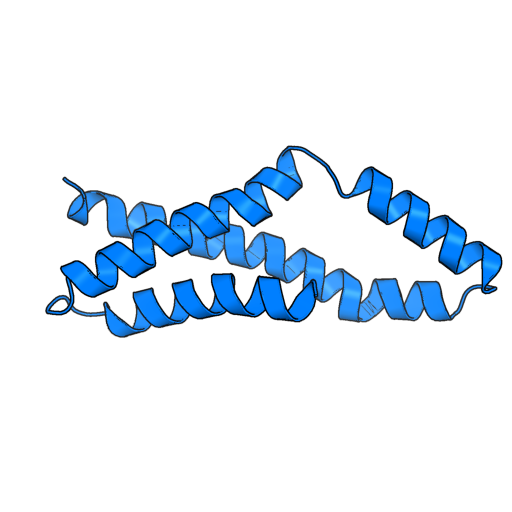1.00 95.06 93 ALA A N 1
ATOM 657 C CA . ALA A 1 93 ? 3.006 -4.029 -11.300 1.00 95.06 93 ALA A CA 1
ATOM 658 C C . ALA A 1 93 ? 1.485 -4.237 -11.406 1.00 95.06 93 ALA A C 1
ATOM 660 O O . ALA A 1 93 ? 0.721 -3.595 -10.685 1.00 95.06 93 ALA A O 1
ATOM 661 N N . LEU A 1 94 ? 1.040 -5.158 -12.266 1.00 96.00 94 LEU A N 1
ATOM 662 C CA . LEU A 1 94 ? -0.378 -5.477 -12.434 1.00 96.00 94 LEU A CA 1
ATOM 663 C C . LEU A 1 94 ? -0.978 -6.128 -11.188 1.00 96.00 94 LEU A C 1
ATOM 665 O O . LEU A 1 94 ? -2.092 -5.775 -10.814 1.00 96.00 94 LEU A O 1
ATOM 669 N N . ILE A 1 95 ? -0.247 -7.024 -10.517 1.00 96.12 95 ILE A N 1
ATOM 670 C CA . ILE A 1 95 ? -0.701 -7.640 -9.263 1.00 96.12 95 ILE A CA 1
ATOM 671 C C . ILE A 1 95 ? -0.990 -6.565 -8.215 1.00 96.12 95 ILE A C 1
ATOM 673 O O . ILE A 1 95 ? -2.034 -6.623 -7.574 1.00 96.12 95 ILE A O 1
ATOM 677 N N . TYR A 1 96 ? -0.118 -5.566 -8.066 1.00 95.44 96 TYR A N 1
ATOM 678 C CA . TYR A 1 96 ? -0.362 -4.477 -7.120 1.00 95.44 96 TYR A CA 1
ATOM 679 C C . TYR A 1 96 ? -1.582 -3.631 -7.517 1.00 95.44 96 TYR A C 1
ATOM 681 O O . TYR A 1 96 ? -2.455 -3.367 -6.693 1.00 95.44 96 TYR A O 1
ATOM 689 N N . LEU A 1 97 ? -1.659 -3.222 -8.789 1.00 93.69 97 LEU A N 1
ATOM 690 C CA . LEU A 1 97 ? -2.721 -2.341 -9.285 1.00 93.69 97 LEU A CA 1
ATOM 691 C C . LEU A 1 97 ? -4.101 -2.996 -9.221 1.00 93.69 97 LEU A C 1
ATOM 693 O O . LEU A 1 97 ? -5.056 -2.382 -8.755 1.00 93.69 97 LEU A O 1
ATOM 697 N N . VAL A 1 98 ? -4.203 -4.242 -9.676 1.00 93.88 98 VAL A N 1
ATOM 698 C CA . VAL A 1 98 ? -5.462 -4.988 -9.713 1.00 93.88 98 VAL A CA 1
ATOM 699 C C . VAL A 1 98 ? -5.793 -5.550 -8.334 1.00 93.88 98 VAL A C 1
ATOM 701 O O . VAL A 1 98 ? -6.934 -5.453 -7.896 1.00 93.88 98 VAL A O 1
ATOM 704 N N . GLY A 1 99 ? -4.802 -6.091 -7.623 1.00 90.06 99 GLY A N 1
ATOM 705 C CA . GLY A 1 99 ? -4.991 -6.682 -6.302 1.00 90.06 99 GLY A CA 1
ATOM 706 C C . GLY A 1 99 ? -5.550 -5.680 -5.300 1.00 90.06 99 GLY A C 1
ATOM 707 O O . GLY A 1 99 ? -6.538 -5.985 -4.639 1.00 90.06 99 GLY A O 1
ATOM 708 N N . ASN A 1 100 ? -4.999 -4.462 -5.253 1.00 89.06 100 ASN A N 1
ATOM 709 C CA . ASN A 1 100 ? -5.510 -3.421 -4.363 1.00 89.06 100 ASN A CA 1
ATOM 710 C C . ASN A 1 100 ? -6.949 -3.024 -4.691 1.00 89.06 100 ASN A C 1
ATOM 712 O O . ASN A 1 100 ? -7.732 -2.807 -3.773 1.00 89.06 100 ASN A O 1
ATOM 716 N N . LEU A 1 101 ? -7.313 -2.948 -5.974 1.00 84.50 101 LEU A N 1
ATOM 717 C CA . LEU A 1 101 ? -8.690 -2.651 -6.374 1.00 84.50 101 LEU A CA 1
ATOM 718 C C . LEU A 1 101 ? -9.647 -3.767 -5.943 1.00 84.50 101 LEU A C 1
ATOM 720 O O . LEU A 1 101 ? -10.695 -3.477 -5.383 1.00 84.50 101 LEU A O 1
ATOM 724 N N . ILE A 1 102 ? -9.270 -5.033 -6.139 1.00 88.44 102 ILE A N 1
ATOM 725 C CA . ILE A 1 102 ? -10.113 -6.183 -5.777 1.00 88.44 102 ILE A CA 1
ATOM 726 C C . ILE A 1 102 ? -10.374 -6.251 -4.270 1.00 88.44 102 ILE A C 1
ATOM 728 O O . ILE A 1 102 ? -11.475 -6.597 -3.868 1.00 88.44 102 ILE A O 1
ATOM 732 N N . VAL A 1 103 ? -9.379 -5.953 -3.431 1.00 83.50 103 VAL A N 1
ATOM 733 C CA . VAL A 1 103 ? -9.533 -6.065 -1.967 1.00 83.50 103 VAL A CA 1
ATOM 734 C C . VAL A 1 103 ? -10.193 -4.845 -1.323 1.00 83.50 103 VAL A C 1
ATOM 736 O O . VAL A 1 103 ? -10.512 -4.897 -0.138 1.00 83.50 103 VAL A O 1
ATOM 739 N N . THR A 1 104 ? -10.360 -3.743 -2.063 1.00 81.06 104 THR A N 1
ATOM 740 C CA . THR A 1 104 ? -10.939 -2.495 -1.532 1.00 81.06 104 THR A CA 1
ATOM 741 C C . THR A 1 104 ? -12.335 -2.170 -2.058 1.00 81.06 104 THR A C 1
ATOM 743 O O . THR A 1 104 ? -13.005 -1.340 -1.443 1.00 81.06 104 THR A O 1
ATOM 746 N N . MET A 1 105 ? -12.769 -2.795 -3.157 1.00 70.69 105 MET A N 1
ATOM 747 C CA . MET A 1 105 ? -14.139 -2.713 -3.687 1.00 70.69 105 MET A CA 1
ATOM 748 C C . MET A 1 105 ? -15.029 -3.804 -3.092 1.00 70.69 105 MET A C 1
ATOM 750 O O . MET A 1 105 ? -16.215 -3.498 -2.842 1.00 70.69 105 MET A O 1
#

Sequence (105 aa):
MIMKLLPTLTFLAALGSGVVAGVFFAFSSFVMPGLARMPAAGGIAAMNSINVTAVTPMFMTALFGTGLVCLVLAVGAILGWNQPGSFWLLAGALIYLVGNLIVTM

Radius of gyration: 17.13 Å; Cα contacts (8 Å, |Δi|>4): 61; chains: 1; bounding box: 41×23×46 Å

Solvent-accessible surface area (backbone atoms only — not comparable to full-atom values): 5654 Å² total; per-residue (Å²): 115,69,80,76,45,47,65,60,51,51,51,51,30,51,52,27,48,52,56,48,49,50,52,54,48,47,40,68,71,49,47,51,62,51,37,71,71,40,62,66,71,58,24,52,53,52,50,52,51,47,60,64,65,58,75,33,75,67,53,50,42,40,53,53,47,26,42,54,46,22,51,54,43,32,55,48,19,65,79,41,52,92,43,93,59,21,66,58,49,29,51,55,23,47,48,54,56,51,48,55,50,66,78,72,110

Foldseek 3Di:
DVVVCLVVLLVLLVVLLVVLVVVVCCCVPPVVVVLVPDDVVSSVVVVVVCVVVCPDPVNCCSLVVSLVSLVSQLVVLVVPVVDPCSVVSNVSSCCSNVVVVVSPD

Mean predicted aligned error: 3.99 Å

Nearest PDB structures (foldseek):
  5fje-assembly1_A  TM=3.969E-01  e=5.830E+00  Methylosinus trichosporium OB3b
  8r4l-assembly1_A  TM=4.009E-01  e=9.613E+00  Methylosinus trichosporium OB3b

pLDDT: mean 92.35, std 7.2, range [57.78, 97.88]